Protein AF-A0A4V1J4S9-F1 (afdb_monomer)

Radius of gyration: 15.29 Å; Cα contacts (8 Å, |Δi|>4): 161; chains: 1; bounding box: 52×30×31 Å

Secondary structure (DSSP, 8-state):
-PPP--PEEEEEEEEEE---TTSPP--EEEEEETT----HHHHHHHTT-S-EEEPPHHHIIIIIS--GGG--GGGGGGS-HHHHTT-EEEE-HHHHT--SS--EE-PPTTPPPP-

Solvent-accessible surface area (backbone atoms only — not comparable to full-atom values): 7039 Å² total; per-residue (Å²): 132,79,76,74,75,83,55,44,53,34,42,48,48,54,26,37,53,69,69,61,96,86,53,79,81,49,40,37,37,38,41,35,47,58,85,59,84,79,60,58,67,62,49,21,56,74,72,75,38,86,43,63,42,72,52,49,64,70,54,32,41,75,54,36,70,33,58,84,66,40,57,39,80,69,40,62,75,59,29,52,76,91,53,48,82,40,47,47,79,43,70,39,64,70,65,77,62,60,71,82,93,72,56,75,40,65,74,53,68,78,53,78,80,85,129

Foldseek 3Di:
DDDPDDAFEKEKFWKFFDDDPPDDGQIEIEIEGPPDDDDQCVVCVVVVTDGIDGDDQVCCCPAQVAGPQADDPVSLVVGDPVCSVSYHYHYDVVVVPDDDDHHHDYRHRPDDDDD

Structure (mmCIF, N/CA/C/O backbone):
data_AF-A0A4V1J4S9-F1
#
_entry.id   AF-A0A4V1J4S9-F1
#
loop_
_atom_site.group_PDB
_atom_site.id
_atom_site.type_symbol
_atom_site.label_atom_id
_atom_site.label_alt_id
_atom_site.label_comp_id
_atom_site.label_asym_id
_atom_site.label_entity_id
_atom_site.label_seq_id
_atom_site.pdbx_PDB_ins_code
_atom_site.Cartn_x
_atom_site.Cartn_y
_atom_site.Cartn_z
_atom_site.occupancy
_atom_site.B_iso_or_equiv
_atom_site.auth_seq_id
_atom_site.auth_comp_id
_atom_site.auth_asym_id
_atom_site.auth_atom_id
_atom_site.pdbx_PDB_model_num
ATOM 1 N N . MET A 1 1 ? 33.174 5.137 -10.208 1.00 41.59 1 MET A N 1
ATOM 2 C CA . MET A 1 1 ? 31.849 5.043 -9.566 1.00 41.59 1 MET A CA 1
ATOM 3 C C . MET A 1 1 ? 30.823 4.959 -10.681 1.00 41.59 1 MET A C 1
ATOM 5 O O . MET A 1 1 ? 30.599 5.951 -11.360 1.00 41.59 1 MET A O 1
ATOM 9 N N . SER A 1 2 ? 30.334 3.756 -10.977 1.00 38.44 2 SER A N 1
ATOM 10 C CA . SER A 1 2 ? 29.249 3.530 -11.936 1.00 38.44 2 SER A CA 1
ATOM 11 C C . SER A 1 2 ? 28.016 4.304 -11.471 1.00 38.44 2 SER A C 1
ATOM 13 O O . SER A 1 2 ? 27.660 4.211 -10.298 1.00 38.44 2 SER A O 1
ATOM 15 N N . SER A 1 3 ? 27.393 5.091 -12.356 1.00 41.66 3 SER A N 1
ATOM 16 C CA . SER A 1 3 ? 26.066 5.652 -12.065 1.00 41.66 3 SER A CA 1
ATOM 17 C C . SER A 1 3 ? 25.159 4.510 -11.609 1.00 41.66 3 SER A C 1
ATOM 19 O O . SER A 1 3 ? 25.189 3.457 -12.254 1.00 41.66 3 SER A O 1
ATOM 21 N N . PRO A 1 4 ? 24.393 4.659 -10.513 1.00 49.47 4 PRO A N 1
ATOM 22 C CA . PRO A 1 4 ? 23.436 3.632 -10.151 1.00 49.47 4 PRO A CA 1
ATOM 23 C C . PRO A 1 4 ? 22.497 3.441 -11.342 1.00 49.47 4 PRO A C 1
ATOM 25 O O . PRO A 1 4 ? 22.056 4.420 -11.953 1.00 49.47 4 PRO A O 1
ATOM 28 N N . ALA A 1 5 ? 22.247 2.181 -11.699 1.00 58.41 5 ALA A N 1
ATOM 29 C CA . ALA A 1 5 ? 21.209 1.835 -12.653 1.00 58.41 5 ALA A CA 1
ATOM 30 C C . ALA A 1 5 ? 19.946 2.627 -12.288 1.00 58.41 5 ALA A C 1
ATOM 32 O O . ALA A 1 5 ? 19.587 2.711 -11.111 1.00 58.41 5 ALA A O 1
ATOM 33 N N . GLN A 1 6 ? 19.348 3.283 -13.280 1.00 75.19 6 GLN A N 1
ATOM 34 C CA . GLN A 1 6 ? 18.221 4.189 -13.100 1.00 75.19 6 GLN A CA 1
ATOM 35 C C . GLN A 1 6 ? 17.113 3.470 -12.315 1.00 75.19 6 GLN A C 1
ATOM 37 O O . GLN A 1 6 ? 16.507 2.530 -12.822 1.00 75.19 6 GLN A O 1
ATOM 42 N N . ALA A 1 7 ? 16.914 3.856 -11.051 1.00 86.31 7 ALA A N 1
ATOM 43 C CA . ALA A 1 7 ? 15.956 3.188 -10.182 1.00 86.31 7 ALA A CA 1
ATOM 44 C C . ALA A 1 7 ? 14.538 3.374 -10.734 1.00 86.31 7 ALA A C 1
ATOM 46 O O . ALA A 1 7 ? 14.151 4.477 -11.130 1.00 86.31 7 ALA A O 1
ATOM 47 N N . LEU A 1 8 ? 13.763 2.294 -10.748 1.00 92.44 8 LEU A N 1
ATOM 48 C CA . LEU A 1 8 ? 12.370 2.333 -11.163 1.00 92.44 8 LEU A CA 1
ATOM 49 C C . LEU A 1 8 ? 11.538 2.910 -10.020 1.00 92.44 8 LEU A C 1
ATOM 51 O O . LEU A 1 8 ? 11.554 2.398 -8.897 1.00 92.44 8 LEU A O 1
ATOM 55 N N . LYS A 1 9 ? 10.800 3.982 -10.302 1.00 93.81 9 LYS A N 1
ATOM 56 C CA . LYS A 1 9 ? 9.914 4.593 -9.313 1.00 93.81 9 LYS A CA 1
ATOM 57 C C . LYS A 1 9 ? 8.736 3.672 -9.035 1.00 93.81 9 LYS A C 1
ATOM 59 O O . LYS A 1 9 ? 8.074 3.192 -9.956 1.00 93.81 9 LYS A O 1
ATOM 64 N N . ALA A 1 10 ? 8.472 3.452 -7.757 1.00 95.00 10 ALA A N 1
ATOM 65 C CA . ALA A 1 10 ? 7.338 2.691 -7.280 1.00 95.00 10 ALA A CA 1
ATOM 66 C C . ALA A 1 10 ? 6.501 3.545 -6.330 1.00 95.00 10 ALA A C 1
ATOM 68 O O . ALA A 1 10 ? 7.018 4.363 -5.565 1.00 95.00 10 ALA A O 1
ATOM 69 N N . LYS A 1 11 ? 5.193 3.315 -6.361 1.00 94.81 11 LYS A N 1
ATOM 70 C CA . LYS A 1 11 ? 4.215 3.981 -5.505 1.00 94.81 11 LYS A CA 1
ATOM 71 C C . LYS A 1 11 ? 3.564 2.992 -4.557 1.00 94.81 11 LYS A C 1
ATOM 73 O O . LYS A 1 11 ? 3.443 1.801 -4.852 1.00 94.81 11 LYS A O 1
ATOM 78 N N . THR A 1 12 ? 3.114 3.522 -3.425 1.00 96.69 12 THR A N 1
ATOM 79 C CA . THR A 1 12 ? 2.315 2.783 -2.448 1.00 96.69 12 THR A CA 1
ATOM 80 C C . THR A 1 12 ? 0.993 3.490 -2.239 1.00 96.69 12 THR A C 1
ATOM 82 O O . THR A 1 12 ? 0.963 4.681 -1.946 1.00 96.69 12 THR A O 1
ATOM 85 N N . LEU A 1 13 ? -0.106 2.758 -2.386 1.00 96.38 13 LEU A N 1
ATOM 86 C CA . LEU A 1 13 ? -1.449 3.266 -2.122 1.00 96.38 13 LEU A CA 1
ATOM 87 C C . LEU A 1 13 ? -2.052 2.470 -0.971 1.00 96.38 13 LEU A C 1
ATOM 89 O O . LEU A 1 13 ? -1.960 1.246 -0.957 1.00 96.38 13 LEU A O 1
ATOM 93 N N . VAL A 1 14 ? -2.714 3.149 -0.038 1.00 97.06 14 VAL A N 1
ATOM 94 C CA . VAL A 1 14 ? -3.497 2.491 1.012 1.00 97.06 14 VAL A CA 1
ATOM 95 C C . VAL A 1 14 ? -4.961 2.846 0.819 1.00 97.06 14 VAL A C 1
ATOM 97 O O . VAL A 1 14 ? -5.342 4.019 0.765 1.00 97.06 14 VAL A O 1
ATOM 100 N N . LEU A 1 15 ? -5.791 1.816 0.715 1.00 97.19 15 LEU A N 1
ATOM 101 C CA . LEU A 1 15 ? -7.227 1.932 0.544 1.00 97.19 15 LEU A CA 1
ATOM 102 C C . LEU A 1 15 ? -7.957 1.352 1.750 1.00 97.19 15 LE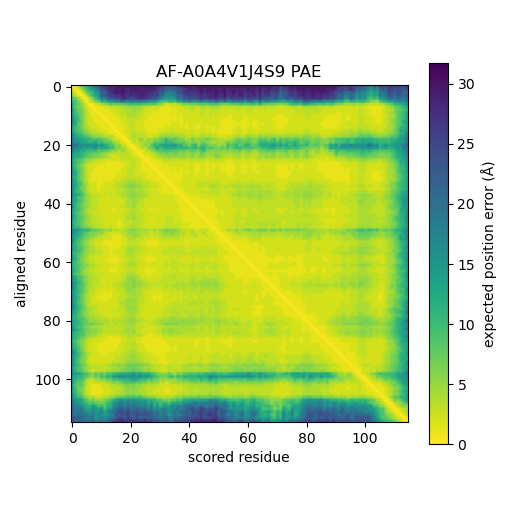U A C 1
ATOM 104 O O . LEU A 1 15 ? -7.529 0.382 2.372 1.00 97.19 15 LEU A O 1
ATOM 108 N N . LYS A 1 16 ? -9.118 1.927 2.032 1.00 95.25 16 LYS A N 1
ATOM 109 C CA . LYS A 1 16 ? -10.102 1.442 2.985 1.00 95.25 16 LYS A CA 1
ATOM 110 C C . LYS A 1 16 ? -11.283 0.839 2.219 1.00 95.25 16 LYS A C 1
ATOM 112 O O . LYS A 1 16 ? -12.049 1.590 1.602 1.00 95.25 16 LYS A O 1
ATOM 117 N N . PRO A 1 17 ? -11.474 -0.487 2.259 1.00 94.38 17 PRO A N 1
ATOM 118 C CA . PRO A 1 17 ? -12.677 -1.116 1.743 1.00 94.38 17 PRO A CA 1
ATOM 119 C C . PRO A 1 17 ? -13.923 -0.685 2.515 1.00 94.38 17 PRO A C 1
ATOM 121 O O . PRO A 1 17 ? -13.885 -0.360 3.705 1.00 94.38 17 PRO A O 1
ATOM 124 N N . LYS A 1 18 ? -15.066 -0.705 1.836 1.00 90.31 18 LYS A N 1
ATOM 125 C CA . LYS A 1 18 ? -16.374 -0.509 2.457 1.00 90.31 18 LYS A CA 1
ATOM 126 C C . LYS A 1 18 ? -16.813 -1.802 3.143 1.00 90.31 18 LYS A C 1
ATOM 128 O O . LYS A 1 18 ? -17.362 -2.696 2.502 1.00 90.31 18 LYS A O 1
ATOM 133 N N . THR A 1 19 ? -16.579 -1.878 4.446 1.00 83.62 19 THR A N 1
ATOM 134 C CA . THR A 1 19 ? -16.965 -3.009 5.297 1.00 83.62 19 THR A CA 1
ATOM 135 C C . THR A 1 19 ? -18.157 -2.658 6.197 1.00 83.62 19 THR A C 1
ATOM 137 O O . THR A 1 19 ? -18.567 -1.497 6.297 1.00 83.62 19 THR A O 1
ATOM 140 N N . ALA A 1 20 ? -18.770 -3.670 6.818 1.00 83.44 20 ALA A N 1
ATOM 141 C CA . ALA A 1 20 ? -19.802 -3.459 7.833 1.00 83.44 20 ALA A CA 1
ATOM 142 C C . ALA A 1 20 ? -19.205 -2.783 9.082 1.00 83.44 20 ALA A C 1
ATOM 144 O O . ALA A 1 20 ? -18.026 -2.960 9.372 1.00 83.44 20 ALA A O 1
ATOM 145 N N . LYS A 1 21 ? -20.015 -2.042 9.853 1.00 76.31 21 LYS A N 1
ATOM 146 C CA . LYS A 1 21 ? -19.545 -1.270 11.026 1.00 76.31 21 LYS A CA 1
ATOM 147 C C . LYS A 1 21 ? -18.836 -2.110 12.101 1.00 76.31 21 LYS A C 1
ATOM 149 O O . LYS A 1 21 ? -18.049 -1.555 12.854 1.00 76.31 21 LYS A O 1
ATOM 154 N N . SER A 1 22 ? -19.132 -3.406 12.183 1.00 79.94 22 SER A N 1
ATOM 155 C CA . SER A 1 22 ? -18.548 -4.350 13.143 1.00 79.94 22 SER A CA 1
ATOM 156 C C . SER A 1 22 ? -17.394 -5.180 12.578 1.00 79.94 22 SER A C 1
ATOM 158 O O . SER A 1 22 ? -16.809 -5.975 13.308 1.00 79.94 22 SER A O 1
ATOM 160 N N . ALA A 1 23 ? -17.092 -5.056 11.283 1.00 82.12 23 ALA A N 1
ATOM 161 C CA . ALA A 1 23 ? -16.010 -5.812 10.674 1.00 82.12 23 ALA A CA 1
ATOM 162 C C . ALA A 1 23 ? -14.650 -5.225 11.091 1.00 82.12 23 ALA A C 1
ATOM 164 O O . ALA A 1 23 ? -14.543 -4.001 11.236 1.00 82.12 23 ALA A O 1
ATOM 165 N N . PRO A 1 24 ? -13.606 -6.063 11.225 1.00 84.44 24 PRO A N 1
ATOM 166 C CA . PRO A 1 24 ? -12.245 -5.582 11.402 1.00 84.44 24 PRO A CA 1
ATOM 167 C C . PRO A 1 24 ? -11.857 -4.571 10.319 1.00 84.44 24 PRO A C 1
ATOM 169 O O . PRO A 1 24 ? -12.341 -4.608 9.183 1.00 84.44 24 PRO A O 1
ATOM 172 N N . VAL A 1 25 ? -10.968 -3.649 10.677 1.00 88.62 25 VAL A N 1
ATOM 173 C CA . VAL A 1 25 ? -10.361 -2.743 9.705 1.00 88.62 25 VAL A CA 1
ATOM 174 C C . VAL A 1 25 ? -9.410 -3.568 8.842 1.00 88.62 25 VAL A C 1
ATOM 176 O O . VAL A 1 25 ? -8.440 -4.115 9.353 1.00 88.62 25 VAL A O 1
ATOM 179 N N . THR A 1 26 ? -9.694 -3.654 7.542 1.00 94.12 26 THR A N 1
ATOM 180 C CA . THR A 1 26 ? -8.915 -4.452 6.580 1.00 94.12 26 THR A CA 1
ATOM 181 C C . THR A 1 26 ? -8.361 -3.544 5.482 1.00 94.12 26 THR A C 1
ATOM 183 O O . THR A 1 26 ? -8.971 -3.443 4.413 1.00 94.12 26 THR A O 1
ATOM 186 N N . PRO A 1 27 ? -7.279 -2.783 5.725 1.00 96.62 27 PRO A N 1
ATOM 187 C CA . PRO A 1 27 ? -6.703 -1.927 4.699 1.00 96.62 27 PRO A CA 1
ATOM 188 C C . PRO A 1 27 ? -6.174 -2.757 3.528 1.00 96.62 27 PRO A C 1
ATOM 190 O O . PRO A 1 27 ? -5.635 -3.847 3.714 1.00 96.62 27 PRO A O 1
ATOM 193 N N . VAL A 1 28 ? -6.288 -2.214 2.320 1.00 97.44 28 VAL A N 1
ATOM 194 C CA . VAL A 1 28 ? -5.664 -2.781 1.121 1.00 97.44 28 VAL A CA 1
ATOM 195 C C . VAL A 1 28 ? -4.468 -1.909 0.772 1.00 97.44 28 VAL A C 1
ATOM 197 O O . VAL A 1 28 ? -4.642 -0.735 0.445 1.00 97.44 28 VAL A O 1
ATOM 200 N N . MET A 1 29 ? -3.265 -2.469 0.862 1.00 97.56 29 MET A N 1
ATOM 201 C CA . MET A 1 29 ? -2.026 -1.817 0.450 1.00 97.56 29 MET A CA 1
ATOM 202 C C . MET A 1 29 ? -1.648 -2.293 -0.949 1.00 97.56 29 MET A C 1
ATOM 204 O O . MET A 1 29 ? -1.566 -3.492 -1.191 1.00 97.56 29 MET A O 1
ATOM 208 N N . ILE A 1 30 ? -1.402 -1.360 -1.861 1.00 97.62 30 ILE A N 1
ATOM 209 C CA . ILE A 1 30 ? -1.008 -1.643 -3.240 1.00 97.62 30 ILE A CA 1
ATOM 210 C C . ILE A 1 30 ? 0.406 -1.129 -3.449 1.00 97.62 30 ILE A C 1
ATOM 212 O O . ILE A 1 30 ? 0.662 0.048 -3.203 1.00 97.62 30 ILE A O 1
ATOM 216 N N . VAL A 1 31 ? 1.285 -1.993 -3.947 1.00 97.31 31 VAL A N 1
ATOM 217 C CA . VAL A 1 31 ? 2.642 -1.651 -4.375 1.00 97.31 31 VAL A CA 1
ATOM 218 C C . VAL A 1 31 ? 2.729 -1.865 -5.881 1.00 97.31 31 VAL A C 1
ATOM 220 O O . VAL A 1 31 ? 2.480 -2.969 -6.369 1.00 97.31 31 VAL A O 1
ATOM 223 N N . ALA A 1 32 ? 3.044 -0.806 -6.620 1.00 96.81 32 ALA A N 1
ATOM 224 C CA . ALA A 1 32 ? 3.099 -0.820 -8.081 1.00 96.81 32 ALA A CA 1
ATOM 225 C C . ALA A 1 32 ? 4.198 0.113 -8.601 1.00 96.81 32 ALA A C 1
ATOM 227 O O . ALA A 1 32 ? 4.695 0.954 -7.852 1.00 96.81 32 ALA A O 1
ATOM 228 N N . LEU A 1 33 ? 4.552 -0.002 -9.884 1.00 95.81 33 LEU A N 1
ATOM 229 C CA . LEU A 1 33 ? 5.340 1.040 -10.546 1.00 95.81 33 LEU A CA 1
ATOM 230 C C . LEU A 1 33 ? 4.553 2.358 -10.557 1.00 95.81 33 LEU A C 1
ATOM 232 O O . LEU A 1 33 ? 3.317 2.359 -10.580 1.00 95.81 33 LEU A O 1
ATOM 236 N N . ASP A 1 34 ? 5.270 3.478 -10.523 1.00 94.06 34 ASP A N 1
ATOM 237 C CA . ASP A 1 34 ? 4.676 4.814 -10.415 1.00 94.06 34 ASP A CA 1
ATOM 238 C C . ASP A 1 34 ? 3.684 5.093 -11.557 1.00 94.06 34 ASP A C 1
ATOM 240 O O . ASP A 1 34 ? 2.548 5.512 -11.319 1.00 94.06 34 ASP A O 1
ATOM 244 N N . ASP A 1 35 ? 4.041 4.686 -12.776 1.00 93.19 35 ASP A N 1
ATOM 245 C CA . ASP A 1 35 ? 3.220 4.870 -13.976 1.00 93.19 35 ASP A CA 1
ATOM 246 C C . ASP A 1 35 ? 2.121 3.807 -14.161 1.00 93.19 35 ASP A C 1
ATOM 248 O O . ASP A 1 35 ? 1.286 3.940 -15.058 1.00 93.19 35 ASP A O 1
ATOM 252 N N . THR A 1 36 ? 2.052 2.758 -13.325 1.00 95.12 36 THR A N 1
ATOM 253 C CA . THR A 1 36 ? 0.997 1.737 -13.454 1.00 95.12 36 THR A CA 1
ATOM 254 C C . THR A 1 36 ? -0.373 2.360 -13.147 1.00 95.12 36 THR A C 1
ATOM 256 O O . THR A 1 36 ? -0.619 2.765 -12.003 1.00 95.12 36 THR A O 1
ATOM 259 N N . PRO A 1 37 ? -1.335 2.383 -14.086 1.00 93.88 37 PRO A N 1
ATOM 260 C CA . PRO A 1 37 ? -2.691 2.822 -13.782 1.00 93.88 37 PRO A CA 1
ATOM 261 C C . PRO A 1 37 ? -3.384 1.813 -12.854 1.00 93.88 37 PRO A C 1
ATOM 263 O O 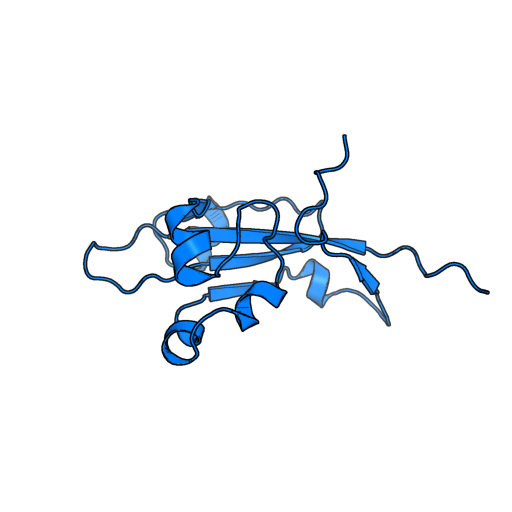. PRO A 1 37 ? -3.456 0.621 -13.143 1.00 93.88 37 PRO A O 1
ATOM 266 N N . THR A 1 38 ? -3.930 2.281 -11.730 1.00 93.38 38 THR A N 1
ATOM 267 C CA . THR A 1 38 ? -4.582 1.414 -10.733 1.00 93.38 38 THR A CA 1
ATOM 268 C C . THR A 1 38 ? -6.102 1.567 -10.786 1.00 93.38 38 THR A C 1
ATOM 270 O O . THR A 1 38 ? -6.666 2.513 -10.238 1.00 93.38 38 THR A O 1
ATOM 273 N N . ASN A 1 39 ? -6.794 0.619 -11.425 1.00 94.31 39 ASN A N 1
ATOM 274 C CA . ASN A 1 39 ? -8.258 0.613 -11.472 1.00 94.31 39 ASN A CA 1
ATOM 275 C C . ASN A 1 39 ? -8.848 0.034 -10.173 1.00 94.31 39 ASN A C 1
ATOM 277 O O . ASN A 1 39 ? -8.949 -1.183 -10.004 1.00 94.31 39 ASN A O 1
ATOM 281 N N . LEU A 1 40 ? -9.271 0.917 -9.264 1.00 94.31 40 LEU A N 1
ATOM 282 C CA . LEU A 1 40 ? -9.790 0.533 -7.945 1.00 94.31 40 LEU A CA 1
ATOM 283 C C . LEU A 1 40 ? -11.080 -0.297 -8.019 1.00 94.31 40 LEU A C 1
ATOM 285 O O . LEU A 1 40 ? -11.288 -1.167 -7.178 1.00 94.31 40 LEU A O 1
ATOM 289 N N . SER A 1 41 ? -11.935 -0.055 -9.018 1.00 93.38 41 SER A N 1
ATOM 290 C CA . SER A 1 41 ? -13.199 -0.786 -9.187 1.00 93.38 41 SER A CA 1
ATOM 291 C C . SER A 1 41 ? -12.954 -2.226 -9.636 1.00 93.38 41 SER A C 1
ATOM 293 O O . SER A 1 41 ? -13.488 -3.165 -9.040 1.00 93.38 41 SER A O 1
ATOM 295 N N . ALA A 1 42 ? -12.088 -2.412 -10.637 1.00 94.25 42 ALA A N 1
ATOM 296 C CA . ALA A 1 42 ? -11.694 -3.738 -11.102 1.00 94.25 42 ALA A CA 1
ATOM 297 C C . ALA A 1 42 ? -10.979 -4.525 -9.994 1.00 94.25 42 ALA A C 1
ATOM 299 O O . ALA A 1 42 ? -11.305 -5.690 -9.759 1.00 94.25 42 ALA A O 1
ATOM 300 N N . LEU A 1 43 ? -10.071 -3.869 -9.260 1.00 95.31 43 LEU A N 1
ATOM 301 C CA . LEU A 1 43 ? -9.362 -4.492 -8.147 1.00 95.31 43 LEU A CA 1
ATOM 302 C C . LEU A 1 43 ? -10.307 -4.869 -6.997 1.00 95.31 43 LEU A C 1
ATOM 304 O O . LEU A 1 43 ? -10.200 -5.973 -6.471 1.00 95.31 43 LEU A O 1
ATOM 308 N N . ALA A 1 44 ? -11.269 -4.008 -6.638 1.00 94.56 44 ALA A N 1
ATOM 309 C CA . ALA A 1 44 ? -12.264 -4.324 -5.610 1.00 94.56 44 ALA A CA 1
ATOM 310 C C . ALA A 1 44 ? -13.031 -5.601 -5.974 1.00 94.56 44 ALA A C 1
ATOM 312 O O . ALA A 1 44 ? -13.121 -6.517 -5.160 1.00 94.56 44 ALA A O 1
ATOM 313 N N . LYS A 1 45 ? -13.494 -5.701 -7.227 1.00 95.12 45 LYS A N 1
ATOM 314 C CA . LYS A 1 45 ? -14.191 -6.889 -7.735 1.00 95.12 45 LYS A CA 1
ATOM 315 C C . LYS A 1 45 ? -13.317 -8.144 -7.666 1.00 95.12 45 LYS A C 1
ATOM 317 O O . LYS A 1 45 ? -13.809 -9.188 -7.248 1.00 95.12 45 LYS A O 1
ATOM 322 N N . GLN A 1 46 ? -12.040 -8.047 -8.043 1.00 95.06 46 GLN A N 1
ATOM 323 C CA . GLN A 1 46 ? -11.101 -9.173 -7.990 1.00 95.06 46 GLN A CA 1
ATOM 324 C C . GLN A 1 46 ? -10.847 -9.658 -6.554 1.00 95.06 46 GLN A C 1
ATOM 326 O O . GLN A 1 46 ? -10.701 -10.855 -6.331 1.00 95.06 46 GLN A O 1
ATOM 331 N N . LEU A 1 47 ? -10.843 -8.743 -5.582 1.00 94.81 47 LEU A N 1
ATOM 332 C CA . LEU A 1 47 ? -10.686 -9.052 -4.158 1.00 94.81 47 LEU A CA 1
ATOM 333 C C . LEU A 1 47 ? -12.007 -9.445 -3.464 1.00 94.81 47 LEU A C 1
ATOM 335 O O . LEU A 1 47 ? -12.017 -9.664 -2.256 1.00 94.81 47 LEU A O 1
ATOM 339 N N . GLY A 1 48 ? -13.135 -9.502 -4.186 1.00 94.25 48 GLY A N 1
ATOM 340 C CA . GLY A 1 48 ? -14.452 -9.776 -3.595 1.00 94.25 48 GLY A CA 1
ATOM 341 C C . GLY A 1 48 ? -14.992 -8.642 -2.709 1.00 94.25 48 GLY A C 1
ATOM 342 O O . GLY A 1 48 ? -15.869 -8.858 -1.873 1.00 94.25 48 GLY A O 1
ATOM 343 N N . LEU A 1 49 ? -14.477 -7.424 -2.879 1.00 92.88 49 LEU A N 1
ATOM 344 C CA . LEU A 1 49 ? -14.854 -6.229 -2.131 1.00 92.88 49 LEU A CA 1
ATOM 345 C C . LEU A 1 49 ? -15.882 -5.405 -2.915 1.00 92.88 49 LEU A C 1
ATOM 347 O O . LEU A 1 49 ? -15.833 -5.314 -4.139 1.00 92.88 49 LEU A O 1
ATOM 351 N N . LYS A 1 50 ? -16.809 -4.751 -2.204 1.00 88.38 50 LYS A N 1
ATOM 352 C CA . LYS A 1 50 ? -17.831 -3.899 -2.840 1.00 88.38 50 LYS A CA 1
ATOM 353 C C . LYS A 1 50 ? -17.228 -2.640 -3.463 1.00 88.38 50 LYS A C 1
ATOM 355 O O . LYS A 1 50 ? -17.455 -2.342 -4.627 1.00 88.38 50 LYS A O 1
ATOM 360 N N . GLU A 1 51 ? -16.511 -1.874 -2.650 1.00 90.94 51 GLU A N 1
ATOM 361 C CA . GLU A 1 51 ? -15.973 -0.558 -2.992 1.00 90.94 51 GLU A CA 1
ATOM 362 C C . GLU A 1 51 ? -14.737 -0.301 -2.126 1.00 90.94 51 GLU A C 1
ATOM 364 O O . GLU A 1 51 ? -14.683 -0.747 -0.975 1.00 90.94 51 GLU A O 1
ATOM 369 N N . MET A 1 52 ? -13.765 0.437 -2.659 1.00 94.44 52 MET A N 1
ATOM 370 C CA . MET A 1 52 ? -12.578 0.881 -1.934 1.00 94.44 52 MET A CA 1
ATOM 371 C C . MET A 1 52 ? -12.378 2.378 -2.144 1.00 94.44 52 MET A C 1
ATOM 373 O O . MET A 1 52 ? -12.528 2.878 -3.256 1.00 94.44 52 MET A O 1
ATOM 377 N N . ARG A 1 53 ? -12.009 3.081 -1.075 1.00 94.31 53 ARG A N 1
ATOM 378 C CA . ARG A 1 53 ? -11.649 4.505 -1.101 1.00 94.31 53 ARG A CA 1
ATOM 379 C C . ARG A 1 53 ? -10.249 4.690 -0.543 1.00 94.31 53 ARG A C 1
ATOM 381 O O . ARG A 1 53 ? -9.802 3.843 0.220 1.00 94.31 53 ARG A O 1
ATOM 388 N N . PHE A 1 54 ?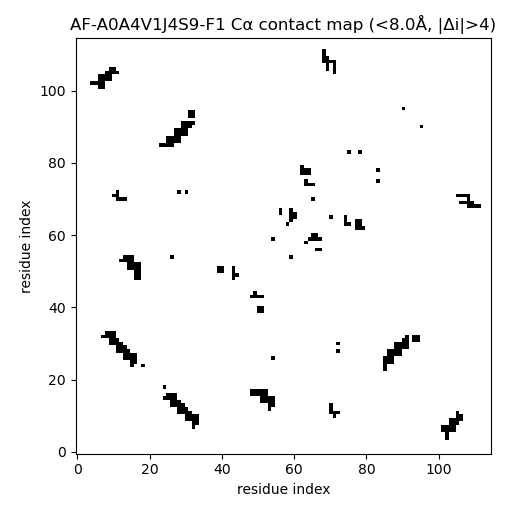 -9.574 5.786 -0.868 1.00 95.50 54 PHE A N 1
ATOM 389 C CA . PHE A 1 54 ? -8.295 6.102 -0.229 1.00 95.50 54 PHE A CA 1
ATOM 390 C C . PHE A 1 54 ? -8.436 6.149 1.295 1.00 95.50 54 PHE A C 1
ATOM 392 O O . PHE A 1 54 ? -9.455 6.608 1.826 1.00 95.50 54 PHE A O 1
ATOM 399 N N . ALA A 1 55 ? -7.427 5.628 1.993 1.00 95.81 55 ALA A N 1
ATOM 400 C CA . ALA A 1 55 ? -7.335 5.758 3.436 1.00 95.81 55 ALA A CA 1
ATOM 401 C C . ALA A 1 55 ? -7.311 7.244 3.816 1.00 95.81 55 ALA A C 1
ATOM 403 O O . ALA A 1 55 ? -6.600 8.044 3.210 1.00 95.81 55 ALA A O 1
ATOM 404 N N . ASN A 1 56 ? -8.127 7.612 4.800 1.00 95.19 56 ASN A N 1
ATOM 405 C CA . ASN A 1 56 ? -8.101 8.948 5.378 1.00 9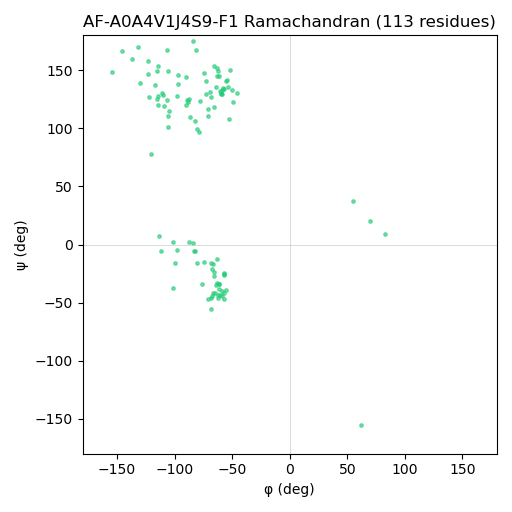5.19 56 ASN A CA 1
ATOM 406 C C . ASN A 1 56 ? -6.977 9.054 6.418 1.00 95.19 56 ASN A C 1
ATOM 408 O O . ASN A 1 56 ? -6.435 8.037 6.855 1.00 95.19 56 ASN A O 1
ATOM 412 N N . GLU A 1 57 ? -6.663 10.278 6.847 1.00 95.19 57 GLU A N 1
ATOM 413 C CA . GLU A 1 57 ? -5.617 10.510 7.851 1.00 95.19 57 GLU A CA 1
ATOM 414 C C . GLU A 1 57 ? -5.839 9.727 9.142 1.00 95.19 57 GLU A C 1
ATOM 416 O O . GLU A 1 57 ? -4.880 9.184 9.679 1.00 95.19 57 GLU A O 1
ATOM 421 N N . ASP A 1 58 ? -7.084 9.615 9.613 1.00 94.81 58 ASP A N 1
ATOM 422 C CA . ASP A 1 58 ? -7.382 8.873 10.841 1.00 94.81 58 ASP A CA 1
ATOM 423 C C . ASP A 1 58 ? -6.935 7.413 10.737 1.00 94.81 58 ASP A C 1
ATOM 425 O O . ASP A 1 58 ? -6.327 6.882 11.664 1.00 94.81 58 ASP A O 1
ATOM 429 N N . LEU A 1 59 ? -7.205 6.755 9.601 1.00 94.50 59 LEU A N 1
ATOM 430 C CA . LEU A 1 59 ? -6.773 5.377 9.375 1.00 94.50 59 LEU A CA 1
ATOM 431 C C . LEU A 1 59 ? -5.248 5.285 9.263 1.00 94.50 59 LEU A C 1
ATOM 433 O O . LEU A 1 59 ? -4.655 4.391 9.857 1.00 94.50 59 LEU A O 1
ATOM 437 N N . LEU A 1 60 ? -4.616 6.196 8.519 1.00 96.12 60 LEU A N 1
ATOM 438 C CA . LEU A 1 60 ? -3.161 6.193 8.342 1.00 96.12 60 LEU A CA 1
ATOM 439 C C . LEU A 1 60 ? -2.430 6.390 9.678 1.00 96.12 60 LEU A C 1
ATOM 441 O O . LEU A 1 60 ? -1.540 5.610 10.007 1.00 96.12 60 LEU A O 1
ATOM 445 N N . LYS A 1 61 ? -2.872 7.351 10.493 1.00 95.75 61 LYS A N 1
ATOM 446 C CA . LYS A 1 61 ? -2.289 7.640 11.808 1.00 95.75 61 LYS A CA 1
ATOM 447 C C . LYS A 1 61 ? -2.546 6.518 12.813 1.00 95.75 61 LYS A C 1
ATOM 449 O O . LYS A 1 61 ? -1.622 6.108 13.503 1.00 95.75 61 LYS A O 1
ATOM 454 N N . SER A 1 62 ? -3.774 6.001 12.894 1.00 93.94 62 SER A N 1
ATOM 455 C CA . SER A 1 62 ? -4.119 4.980 13.899 1.00 93.94 62 SER A CA 1
ATOM 456 C C . SER A 1 62 ? -3.599 3.579 13.573 1.00 93.94 62 SER A C 1
ATOM 458 O O . SER A 1 62 ? -3.252 2.847 14.493 1.00 93.94 62 SER A O 1
ATOM 460 N N . PHE A 1 63 ? -3.544 3.200 12.291 1.00 95.31 63 PHE A N 1
ATOM 461 C CA . PHE A 1 63 ? -3.203 1.835 11.874 1.00 95.31 63 PHE A CA 1
ATOM 462 C C . PHE A 1 63 ? -1.752 1.704 11.393 1.00 95.31 63 PHE A C 1
ATOM 464 O O . PHE A 1 63 ? -1.104 0.700 11.667 1.00 95.31 63 PHE A O 1
ATOM 471 N N . PHE A 1 64 ? -1.233 2.714 10.688 1.00 95.19 64 PHE A N 1
ATOM 472 C CA . PHE A 1 64 ? 0.112 2.694 10.097 1.00 95.19 64 PHE A CA 1
ATOM 473 C C . PHE A 1 64 ? 1.089 3.679 10.756 1.00 95.19 64 PHE A C 1
ATOM 475 O O . PHE A 1 64 ? 2.272 3.664 10.424 1.00 95.19 64 PHE A O 1
ATOM 482 N N . GLN A 1 65 ? 0.620 4.515 11.689 1.00 9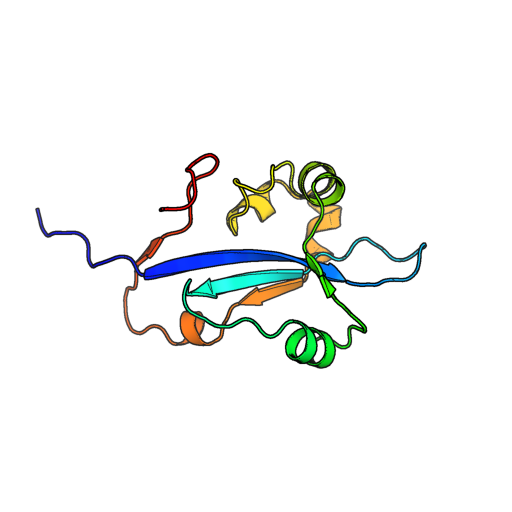5.19 65 GLN A N 1
ATOM 483 C CA . GLN A 1 65 ? 1.425 5.512 12.408 1.00 95.19 65 GLN A CA 1
ATOM 484 C C . GLN A 1 65 ? 2.175 6.480 11.479 1.00 95.19 65 GLN A C 1
ATOM 486 O O . GLN A 1 65 ? 3.307 6.865 11.754 1.00 95.19 65 GLN A O 1
ATOM 491 N N . VAL A 1 66 ? 1.541 6.863 10.368 1.00 93.94 66 VAL A N 1
ATOM 492 C CA . VAL A 1 66 ? 2.117 7.769 9.363 1.00 93.94 66 VAL A CA 1
ATOM 493 C C . VAL A 1 66 ? 1.109 8.809 8.889 1.00 93.94 66 VAL A C 1
ATOM 495 O O . VAL A 1 66 ? -0.109 8.629 9.006 1.00 93.94 66 VAL A O 1
ATOM 498 N N . SER A 1 67 ? 1.616 9.904 8.329 1.00 92.50 67 SER A N 1
ATOM 499 C CA . SER A 1 67 ? 0.825 10.855 7.550 1.00 92.50 67 SER A CA 1
ATOM 500 C C . SER A 1 67 ? 0.671 10.408 6.087 1.00 92.50 67 SER A C 1
ATOM 502 O O . SER A 1 67 ? 1.227 9.400 5.648 1.00 92.50 67 SER A O 1
ATOM 504 N N . LYS A 1 68 ? -0.127 11.154 5.314 1.00 89.31 68 LYS A N 1
ATOM 505 C CA . LYS A 1 68 ? -0.413 10.846 3.905 1.00 89.31 68 LYS A CA 1
ATOM 506 C C . LYS A 1 68 ? 0.841 10.848 3.022 1.00 89.31 68 LYS A C 1
ATOM 508 O O . LYS A 1 68 ? 0.926 10.026 2.113 1.00 89.31 68 LYS A O 1
ATOM 513 N N . ASP A 1 69 ? 1.802 11.718 3.317 1.00 89.00 69 ASP A N 1
ATOM 514 C CA . ASP A 1 69 ? 3.013 11.913 2.508 1.00 89.00 69 ASP A CA 1
ATOM 515 C C . ASP A 1 69 ? 4.151 10.951 2.896 1.00 89.00 69 ASP A C 1
ATOM 517 O O . ASP A 1 69 ? 5.249 11.001 2.348 1.00 89.00 69 ASP A O 1
ATOM 521 N N . GLU A 1 70 ? 3.894 10.053 3.846 1.00 90.88 70 GLU A N 1
ATOM 522 C CA . GLU A 1 70 ? 4.871 9.098 4.379 1.00 90.88 70 GLU A CA 1
ATOM 523 C C . GLU A 1 70 ? 4.522 7.644 4.037 1.00 90.88 70 GLU A C 1
ATOM 525 O O . GLU A 1 70 ? 5.163 6.701 4.506 1.00 90.88 70 GLU A O 1
ATOM 530 N N . VAL A 1 71 ? 3.499 7.441 3.204 1.00 92.69 71 VAL A N 1
ATOM 531 C CA . VAL A 1 71 ? 3.043 6.113 2.796 1.00 92.69 71 VAL A CA 1
ATOM 532 C C . VAL A 1 71 ? 4.069 5.461 1.863 1.00 92.69 71 VAL A C 1
ATOM 534 O O . VAL A 1 71 ? 4.221 5.824 0.699 1.00 92.69 71 VAL A O 1
ATOM 537 N N . THR A 1 72 ? 4.728 4.426 2.378 1.00 94.19 72 THR A N 1
ATOM 538 C CA . THR A 1 72 ? 5.632 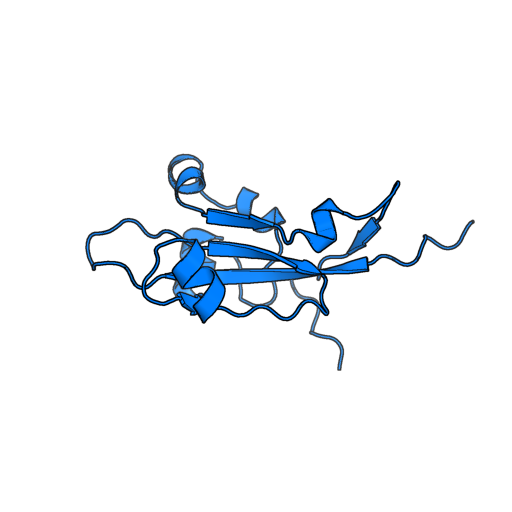3.516 1.654 1.00 94.19 72 THR A CA 1
ATOM 539 C C . THR A 1 72 ? 5.267 2.067 1.998 1.00 94.19 72 THR A C 1
ATOM 541 O O . THR A 1 72 ? 4.503 1.858 2.941 1.00 94.19 72 THR A O 1
ATOM 544 N N . PRO A 1 73 ? 5.797 1.029 1.324 1.00 94.56 73 PRO A N 1
ATOM 545 C CA . PRO A 1 73 ? 5.479 -0.353 1.696 1.00 94.56 73 PRO A CA 1
ATOM 546 C C . PRO A 1 73 ? 6.019 -0.723 3.084 1.00 94.56 73 PRO A C 1
ATOM 548 O O . PRO A 1 73 ? 5.509 -1.627 3.742 1.00 94.56 73 PRO A O 1
ATOM 551 N N . PHE A 1 74 ? 7.053 -0.014 3.543 1.00 93.25 74 PHE A N 1
ATOM 552 C CA . PHE A 1 74 ? 7.740 -0.305 4.795 1.00 93.25 74 PHE A CA 1
ATOM 553 C C . PHE A 1 74 ? 6.935 0.107 6.026 1.00 93.25 74 PHE A C 1
ATOM 555 O O . PHE A 1 74 ? 7.190 -0.420 7.100 1.00 93.25 74 PHE A O 1
ATOM 562 N N . VAL A 1 75 ? 5.895 0.936 5.881 1.00 92.31 75 VAL A N 1
ATOM 563 C CA . VAL A 1 75 ? 5.005 1.316 6.997 1.00 92.31 75 VAL A CA 1
ATOM 564 C C . VAL A 1 75 ? 4.248 0.117 7.588 1.00 92.31 75 VAL A C 1
ATOM 566 O O . VAL A 1 75 ? 3.702 0.211 8.683 1.00 92.31 75 VAL A O 1
ATOM 569 N N . LEU A 1 76 ? 4.252 -1.042 6.912 1.00 92.81 76 LEU A N 1
ATOM 570 C CA . LEU A 1 76 ? 3.789 -2.313 7.480 1.00 92.81 76 LEU A CA 1
ATOM 571 C C . LEU A 1 76 ? 4.539 -2.710 8.762 1.00 92.81 76 LEU A C 1
ATOM 573 O O . LEU A 1 76 ? 3.975 -3.436 9.583 1.00 92.81 76 LEU A O 1
ATOM 577 N N . SER A 1 77 ? 5.775 -2.235 8.962 1.00 92.75 77 SER A N 1
ATOM 578 C CA . SER A 1 77 ? 6.524 -2.459 10.205 1.00 92.75 77 SER A CA 1
ATOM 579 C C . SER A 1 77 ? 5.893 -1.768 11.411 1.00 92.75 77 SER A C 1
ATOM 581 O O . SER A 1 77 ? 6.052 -2.252 12.527 1.00 92.75 77 SER A O 1
ATOM 583 N N . ASN A 1 78 ? 5.162 -0.673 11.187 1.00 94.19 78 ASN A N 1
ATOM 584 C CA . ASN A 1 78 ? 4.498 0.100 12.238 1.00 94.19 78 ASN A CA 1
ATOM 585 C C . ASN A 1 78 ? 3.165 -0.529 12.669 1.00 94.19 78 ASN A C 1
ATOM 587 O O . ASN A 1 78 ? 2.617 -0.173 13.711 1.00 94.19 78 ASN A O 1
ATOM 591 N N . VAL A 1 79 ? 2.625 -1.445 11.857 1.00 94.31 79 VAL A N 1
ATOM 592 C CA . VAL A 1 79 ? 1.368 -2.138 12.144 1.00 94.31 79 VAL A CA 1
ATOM 593 C C . VAL A 1 79 ? 1.602 -3.154 13.257 1.00 94.31 79 VAL A C 1
ATOM 595 O O . VAL A 1 79 ? 2.521 -3.982 13.167 1.00 94.31 79 VAL A O 1
ATOM 598 N N . ALA A 1 80 ? 0.739 -3.104 14.273 1.00 93.06 80 ALA A N 1
ATOM 599 C CA . ALA A 1 80 ? 0.729 -4.051 15.380 1.00 93.06 80 ALA A CA 1
ATOM 600 C C . ALA A 1 80 ? 0.638 -5.499 14.865 1.00 93.06 80 ALA A C 1
ATOM 602 O O . ALA A 1 80 ? -0.041 -5.788 13.877 1.00 93.06 80 ALA A O 1
ATOM 603 N N . GLU A 1 81 ? 1.359 -6.414 15.510 1.00 92.25 81 GLU A N 1
ATOM 604 C CA . GLU A 1 81 ? 1.537 -7.790 15.029 1.00 92.25 81 GLU A CA 1
ATOM 605 C C . GLU A 1 81 ? 0.207 -8.543 14.874 1.00 92.25 81 GLU A C 1
ATOM 607 O O . GLU A 1 81 ? -0.020 -9.209 13.864 1.00 92.25 81 GLU A O 1
ATOM 612 N N . ASP A 1 82 ? -0.707 -8.347 15.823 1.00 91.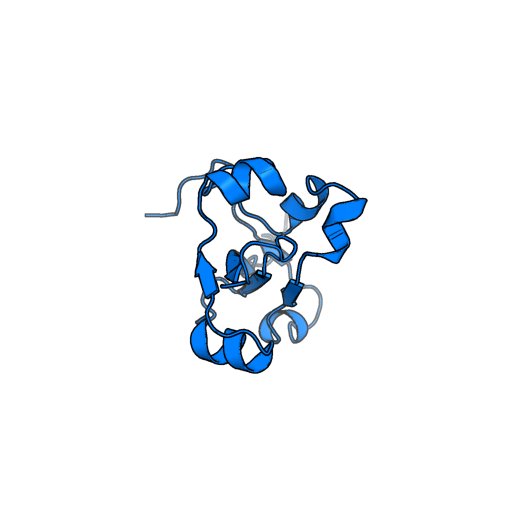94 82 ASP A N 1
ATOM 613 C CA . ASP A 1 82 ? -2.061 -8.907 15.844 1.00 91.94 82 ASP A CA 1
ATOM 614 C C . ASP A 1 82 ? -2.979 -8.339 14.745 1.00 91.94 82 ASP A C 1
ATOM 616 O O . ASP A 1 82 ? -3.962 -8.974 14.362 1.00 91.94 82 ASP A O 1
ATOM 620 N N . GLN A 1 83 ? -2.653 -7.163 14.204 1.00 91.88 83 GLN A N 1
ATOM 621 C CA . GLN A 1 83 ? -3.404 -6.507 13.133 1.00 91.88 83 GLN A CA 1
ATOM 622 C C . GLN A 1 83 ? -2.788 -6.704 11.749 1.00 91.88 83 GLN A C 1
ATOM 624 O O . GLN A 1 83 ? -3.464 -6.475 10.744 1.00 91.88 83 GLN A O 1
ATOM 629 N N . ARG A 1 84 ? -1.527 -7.136 11.663 1.00 91.62 84 ARG A N 1
ATOM 630 C CA . ARG A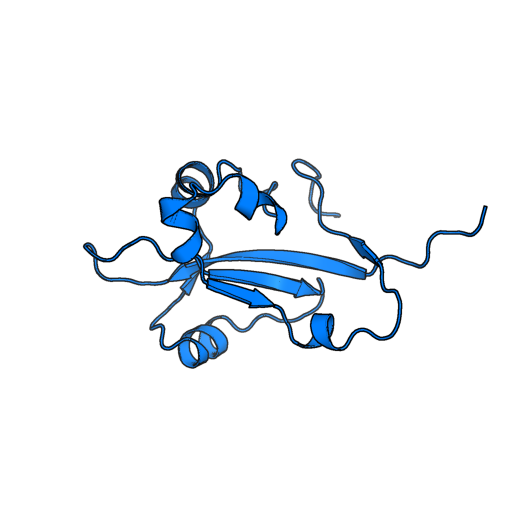 1 84 ? -0.796 -7.243 10.391 1.00 91.62 84 ARG A CA 1
ATOM 631 C C . ARG A 1 84 ? -1.457 -8.218 9.414 1.00 91.62 84 ARG A C 1
ATOM 633 O O . ARG A 1 84 ? -1.476 -7.954 8.215 1.00 91.62 84 ARG A O 1
ATOM 640 N N . SER A 1 85 ? -2.064 -9.290 9.923 1.00 92.31 85 SER A N 1
ATOM 641 C CA . SER A 1 85 ? -2.835 -10.263 9.132 1.00 92.31 85 SER A CA 1
ATOM 642 C C . SER A 1 85 ? -4.121 -9.688 8.520 1.00 92.31 85 SER A C 1
ATOM 644 O O . SER A 1 85 ? -4.655 -10.269 7.577 1.00 92.31 85 SER A O 1
ATOM 646 N N . ASN A 1 86 ? -4.598 -8.533 9.000 1.00 93.81 86 ASN A N 1
ATOM 647 C CA . ASN A 1 86 ? -5.762 -7.843 8.440 1.00 93.81 86 ASN A CA 1
ATOM 648 C C . ASN A 1 86 ? -5.412 -6.970 7.226 1.00 93.81 86 ASN A C 1
ATOM 650 O O . ASN A 1 86 ? -6.316 -6.406 6.610 1.00 93.81 86 ASN A O 1
ATOM 654 N N . VAL A 1 87 ? -4.134 -6.815 6.870 1.00 96.25 87 VAL A N 1
ATOM 655 C CA . VAL A 1 87 ? -3.745 -6.039 5.688 1.00 96.25 87 VAL A CA 1
ATOM 656 C C . VAL A 1 87 ? -3.737 -6.934 4.456 1.00 96.25 87 VAL A C 1
ATOM 658 O O . VAL A 1 87 ? -3.027 -7.936 4.399 1.00 96.25 87 VAL A O 1
ATOM 661 N N . ILE A 1 88 ? -4.481 -6.536 3.426 1.00 96.50 88 ILE A N 1
ATOM 662 C CA . ILE A 1 88 ? -4.388 -7.162 2.106 1.00 96.50 88 ILE A CA 1
ATOM 663 C C . ILE A 1 88 ? -3.270 -6.457 1.339 1.00 96.50 88 ILE A C 1
ATOM 665 O O . ILE A 1 88 ? -3.423 -5.300 0.945 1.00 96.50 88 ILE A O 1
ATOM 669 N N . LEU A 1 89 ? -2.150 -7.148 1.123 1.00 96.88 89 LEU A N 1
ATOM 670 C CA . LEU A 1 89 ? -1.051 -6.655 0.295 1.00 96.88 89 LEU A CA 1
ATOM 671 C C . LEU A 1 89 ? -1.242 -7.095 -1.160 1.00 96.88 89 LEU A C 1
ATOM 673 O O . LEU A 1 89 ? -1.274 -8.285 -1.468 1.00 96.88 89 LEU A O 1
ATOM 677 N N . VAL A 1 90 ? -1.335 -6.122 -2.058 1.00 96.94 90 VAL A N 1
ATOM 678 C CA . VAL A 1 90 ? -1.401 -6.314 -3.505 1.00 96.94 90 VAL A CA 1
ATOM 679 C C . VAL A 1 90 ? -0.088 -5.836 -4.108 1.00 96.94 90 VAL A C 1
ATOM 681 O O . VAL A 1 90 ? 0.259 -4.661 -4.005 1.00 96.94 90 VAL A O 1
ATOM 684 N N . VAL A 1 91 ? 0.626 -6.742 -4.768 1.00 96.19 91 VAL A N 1
ATOM 685 C CA . VAL A 1 91 ? 1.832 -6.418 -5.535 1.00 96.19 91 VAL A CA 1
ATOM 686 C C . VAL A 1 91 ? 1.487 -6.494 -7.016 1.00 96.19 91 VAL A C 1
ATOM 688 O O . VAL A 1 91 ? 0.983 -7.516 -7.485 1.00 96.19 91 VAL A O 1
ATOM 691 N N . ASP A 1 92 ? 1.729 -5.410 -7.749 1.00 95.62 92 ASP A N 1
ATOM 692 C CA . ASP A 1 92 ? 1.522 -5.373 -9.194 1.00 95.62 92 ASP A CA 1
ATOM 693 C C . ASP A 1 92 ? 2.398 -6.420 -9.897 1.00 95.62 92 ASP A C 1
ATOM 695 O O . ASP A 1 92 ? 3.605 -6.519 -9.673 1.00 95.62 92 ASP A O 1
ATOM 699 N N . SER A 1 93 ? 1.788 -7.183 -10.803 1.00 94.12 93 SER A N 1
ATOM 700 C CA . SER A 1 93 ? 2.479 -8.176 -11.623 1.00 94.12 93 SER A CA 1
ATOM 701 C C . SER A 1 93 ? 3.624 -7.592 -12.455 1.00 94.12 93 SER A C 1
ATOM 703 O O . SER A 1 93 ? 4.566 -8.321 -12.756 1.00 94.12 93 SER A O 1
ATOM 705 N N . ALA A 1 94 ? 3.578 -6.299 -12.808 1.00 94.00 94 ALA A N 1
ATOM 706 C CA . ALA A 1 94 ? 4.685 -5.641 -13.499 1.00 94.00 94 ALA A CA 1
ATOM 707 C C . ALA A 1 94 ? 5.969 -5.648 -12.654 1.00 94.00 94 ALA A C 1
ATOM 709 O O . ALA A 1 94 ? 7.040 -5.906 -13.194 1.00 94.00 94 ALA A O 1
ATOM 710 N N . LEU A 1 95 ? 5.855 -5.467 -11.330 1.00 92.75 95 LEU A N 1
ATOM 711 C CA . LEU A 1 95 ? 6.986 -5.580 -10.403 1.00 92.75 95 LEU A CA 1
ATOM 712 C C . LEU A 1 95 ? 7.507 -7.019 -10.331 1.00 92.75 95 LEU A C 1
ATOM 714 O O . LEU A 1 95 ? 8.712 -7.242 -10.366 1.00 92.75 95 LEU A O 1
ATOM 718 N N . ALA A 1 96 ? 6.604 -8.003 -10.291 1.00 88.25 96 ALA A N 1
ATOM 719 C CA . ALA A 1 96 ? 6.971 -9.421 -10.241 1.00 88.25 96 ALA A CA 1
ATOM 720 C C . ALA A 1 96 ? 7.625 -9.940 -11.538 1.00 88.25 96 ALA A C 1
ATOM 722 O O . ALA A 1 96 ? 8.215 -11.017 -11.544 1.00 88.25 96 ALA A O 1
ATOM 723 N N . ARG A 1 97 ? 7.490 -9.198 -12.642 1.00 92.56 97 ARG A N 1
ATOM 724 C CA . ARG A 1 97 ? 8.039 -9.538 -13.964 1.00 92.56 97 ARG A CA 1
ATOM 725 C C . ARG A 1 97 ? 9.320 -8.777 -14.301 1.00 92.56 97 ARG A C 1
ATOM 727 O O . ARG A 1 97 ? 9.833 -8.949 -15.406 1.00 92.56 97 ARG A O 1
ATOM 734 N N . LEU A 1 98 ? 9.823 -7.940 -13.392 1.00 90.69 98 LEU A N 1
ATOM 735 C CA . LEU A 1 98 ? 11.108 -7.277 -13.581 1.00 90.69 98 LEU A CA 1
ATOM 736 C C . LEU A 1 98 ? 12.210 -8.333 -13.724 1.00 90.69 98 LEU A C 1
ATOM 738 O O . LEU A 1 98 ? 12.287 -9.281 -12.945 1.00 90.69 98 LEU A O 1
ATOM 742 N N . ALA A 1 99 ? 13.030 -8.187 -14.761 1.00 84.12 99 ALA A N 1
ATOM 743 C CA . ALA A 1 99 ? 14.110 -9.116 -15.054 1.00 84.12 99 ALA A CA 1
ATOM 744 C C . ALA A 1 99 ? 15.402 -8.689 -14.346 1.00 84.12 99 ALA A C 1
ATOM 746 O O . ALA A 1 99 ? 15.713 -7.500 -14.264 1.00 84.12 99 ALA A O 1
ATOM 747 N N . GLY A 1 100 ? 16.182 -9.675 -13.900 1.00 83.88 100 GLY A N 1
ATOM 748 C CA . GLY A 1 100 ? 17.481 -9.447 -13.271 1.00 83.88 100 GLY A CA 1
ATOM 749 C C . GLY A 1 100 ? 17.398 -8.640 -11.973 1.00 83.88 100 GLY A C 1
ATOM 750 O O . GLY A 1 100 ? 16.377 -8.619 -11.287 1.00 83.88 100 GLY A O 1
ATOM 751 N N . GLU A 1 101 ? 18.498 -7.979 -11.632 1.00 86.62 101 GLU A N 1
ATOM 752 C CA . GLU A 1 101 ? 18.569 -7.081 -10.483 1.00 86.62 101 GLU A CA 1
ATOM 753 C C . GLU A 1 101 ? 18.013 -5.710 -10.878 1.00 86.62 101 GLU A C 1
ATOM 755 O O . GLU A 1 101 ? 18.638 -4.950 -11.616 1.00 86.62 101 GLU A O 1
ATOM 760 N N . SER A 1 102 ? 16.807 -5.406 -10.401 1.00 89.50 102 SER A N 1
ATOM 761 C CA . SER A 1 102 ? 16.168 -4.103 -10.585 1.00 89.50 102 SER A CA 1
ATOM 762 C C . SER A 1 102 ? 16.098 -3.362 -9.254 1.00 89.50 102 SER A C 1
ATOM 764 O O . SER A 1 102 ? 15.611 -3.898 -8.259 1.00 89.50 102 SER A O 1
ATOM 766 N N . THR A 1 103 ? 16.539 -2.106 -9.240 1.00 91.62 103 THR A N 1
ATOM 767 C CA . THR A 1 103 ? 16.421 -1.233 -8.066 1.00 91.62 103 THR A CA 1
ATOM 768 C C . THR A 1 103 ? 15.094 -0.484 -8.115 1.00 91.62 103 THR A C 1
ATOM 770 O O . THR A 1 103 ? 14.824 0.225 -9.084 1.00 91.62 103 THR A O 1
ATOM 773 N N . LEU A 1 104 ? 14.284 -0.606 -7.061 1.00 92.12 104 LEU A N 1
ATOM 774 C CA . LEU A 1 104 ? 13.066 0.186 -6.875 1.00 92.12 104 LEU A CA 1
ATOM 775 C C . LEU A 1 104 ? 13.346 1.380 -5.959 1.00 92.12 104 LEU A C 1
ATOM 777 O O . LEU A 1 104 ? 13.998 1.229 -4.926 1.00 92.12 104 LEU A O 1
ATOM 781 N N . SER A 1 105 ? 12.812 2.551 -6.300 1.00 92.75 105 SER A N 1
ATOM 782 C CA . SER A 1 105 ? 12.798 3.717 -5.413 1.00 92.75 105 SER A CA 1
ATOM 783 C C . SER A 1 105 ? 11.379 4.001 -4.932 1.00 92.75 105 SER A C 1
ATOM 785 O O . SER A 1 105 ? 10.471 4.149 -5.753 1.00 92.75 105 SER A O 1
ATOM 787 N N . PHE A 1 106 ? 11.215 4.143 -3.620 1.00 90.50 106 PHE A N 1
ATOM 788 C CA . PHE A 1 106 ? 9.983 4.609 -2.986 1.00 90.50 106 PHE A CA 1
ATOM 789 C C . PHE A 1 106 ? 10.172 6.054 -2.506 1.00 90.50 106 PHE A C 1
ATOM 791 O O . PHE A 1 106 ? 11.300 6.423 -2.164 1.00 90.50 106 PHE A O 1
ATOM 798 N N . PRO A 1 107 ? 9.109 6.875 -2.471 1.00 80.94 107 PRO A N 1
ATOM 799 C CA . PRO A 1 107 ? 9.193 8.211 -1.894 1.00 80.94 107 PRO A CA 1
ATOM 800 C C . PRO A 1 107 ? 9.650 8.128 -0.434 1.00 80.94 107 PRO A C 1
ATOM 802 O O . PRO A 1 107 ? 9.185 7.278 0.325 1.00 80.94 107 PRO A O 1
ATOM 805 N N . ALA A 1 108 ? 10.590 8.990 -0.047 1.00 71.69 108 ALA A N 1
ATOM 806 C CA . ALA A 1 108 ? 11.005 9.093 1.343 1.00 71.69 108 ALA A CA 1
ATOM 807 C C . ALA A 1 108 ? 9.895 9.780 2.160 1.00 71.69 108 ALA A C 1
ATOM 809 O O . ALA A 1 108 ? 9.309 10.749 1.666 1.00 71.69 108 ALA A O 1
ATOM 810 N N . PRO A 1 109 ? 9.629 9.331 3.400 1.00 66.56 109 PRO A N 1
ATOM 811 C CA . PRO A 1 109 ? 8.744 10.039 4.317 1.00 66.56 109 PRO A CA 1
ATOM 812 C C . PRO A 1 109 ? 9.100 11.530 4.402 1.00 66.56 109 PRO A C 1
ATOM 814 O O . PRO A 1 109 ? 10.247 11.876 4.686 1.00 66.56 109 PRO A O 1
ATOM 817 N N . GLY A 1 110 ? 8.137 12.408 4.107 1.00 62.03 110 GLY A N 1
ATOM 818 C CA . GLY A 1 110 ? 8.317 13.863 4.185 1.00 62.03 110 GLY A CA 1
ATOM 819 C C . GLY A 1 110 ? 8.986 14.524 2.971 1.00 62.03 110 GLY A C 1
ATOM 820 O O . GLY A 1 110 ? 9.311 15.710 3.036 1.00 62.03 110 GLY A O 1
AT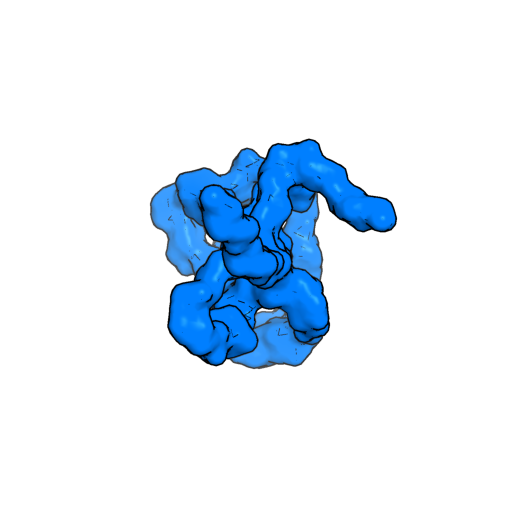OM 821 N N . MET A 1 111 ? 9.187 13.806 1.860 1.00 54.22 111 MET A N 1
ATOM 822 C CA . MET A 1 111 ? 9.644 14.412 0.606 1.00 54.22 111 MET A CA 1
ATOM 823 C C . MET A 1 111 ? 8.428 14.881 -0.220 1.00 54.22 111 MET A C 1
ATOM 825 O O . MET A 1 111 ? 7.557 14.062 -0.516 1.00 54.22 111 MET A O 1
ATOM 829 N N . PRO A 1 112 ? 8.329 16.171 -0.597 1.00 52.28 112 PRO A N 1
ATOM 830 C CA . PRO A 1 112 ? 7.202 16.660 -1.388 1.00 52.28 112 PRO A CA 1
ATOM 831 C C . PRO A 1 112 ? 7.143 15.950 -2.745 1.00 52.28 112 PRO A C 1
ATOM 833 O O . PRO A 1 112 ? 8.180 15.634 -3.334 1.00 52.28 112 PRO A O 1
ATOM 836 N N . ALA A 1 113 ? 5.926 15.711 -3.246 1.00 47.38 113 ALA A N 1
ATOM 837 C CA . ALA A 1 113 ? 5.732 15.182 -4.591 1.00 47.38 113 ALA A CA 1
ATOM 838 C C . ALA A 1 113 ? 6.471 16.077 -5.610 1.00 47.38 113 ALA A C 1
ATOM 840 O O . ALA A 1 113 ? 6.398 17.305 -5.486 1.00 47.38 113 ALA A O 1
ATOM 841 N N . PRO A 1 114 ? 7.202 15.503 -6.583 1.00 47.12 114 PRO A N 1
ATOM 842 C CA . PRO A 1 114 ? 7.877 16.298 -7.599 1.00 47.12 114 PRO A CA 1
ATOM 843 C C . PRO A 1 114 ? 6.844 17.121 -8.381 1.00 47.12 114 PRO A C 1
ATOM 845 O O . PRO A 1 114 ? 5.820 16.583 -8.805 1.00 47.12 114 PRO A O 1
ATOM 848 N N . VAL A 1 115 ? 7.116 18.424 -8.501 1.00 43.09 115 VAL A N 1
ATOM 849 C CA . VAL A 1 115 ? 6.351 19.391 -9.307 1.00 43.09 115 VAL A CA 1
ATOM 850 C C . VAL A 1 115 ? 6.501 19.146 -10.800 1.00 43.09 115 VAL A C 1
ATOM 852 O O . VAL A 1 115 ? 7.597 18.706 -11.218 1.00 43.09 115 VAL A O 1
#

Mean predicted aligned error: 5.74 Å

Organism: NCBI:txid215637

pLDDT: mean 87.96, std 13.96, range [38.44, 97.62]

Nearest PDB structures (foldseek):
  1vjf-assembly1_A  TM=8.671E-01  e=5.864E-05  Caulobacter vibrioides CB15
  8huz-assembly1_F  TM=8.052E-01  e=3.707E-05  Mus musculus
  8huz-assembly5_D  TM=8.403E-01  e=9.904E-05  Mus musculus
  1dbu-assembly1_A  TM=7.878E-01  e=1.889E-03  Haemophilus influenzae
  1dbx-assembly2_B  TM=7.885E-01  e=1.769E-03  Haemophilus influenzae

Sequence (115 aa):
MSSPAQALKAKTLVLKPKTAKSAPVTPVMIVALDDTPTNLSALAKQLGLKEMRFANEDLLKSFFQVSKDEVTPFVLSNVAEDQRSNVILVVDSALARLAGESTLSFPAPGMPAPV

InterPro domains:
  IPR007214 YbaK/aminoacyl-tRNA synthetase-associated domain [PF04073] (10-97)
  IPR036754 YbaK/aminoacyl-tRNA synthetase-associated domain superfamily [G3DSA:3.90.960.10] (2-108)
  IPR036754 YbaK/aminoacyl-tRNA synthetase-associated domain superfamily [SSF55826] (9-97)
  IPR040285 Prolyl-tRNA editing protein ProX/PRXD1 [PTHR31423] (11-97)